Protein AF-A0A832F4M6-F1 (afdb_monomer)

Mean predicted aligned error: 3.13 Å

Solvent-accessible surface area (backbone atoms only — not comparable to full-atom values): 3581 Å² total; per-residue (Å²): 139,86,83,95,73,63,88,69,43,24,47,38,59,53,31,37,75,76,34,57,67,51,34,76,33,46,75,37,34,30,35,66,83,79,72,40,82,37,58,52,77,39,58,58,56,89,90,65,48,75,47,79,42,54,76,64,81,127

Nearest PDB structures (foldseek):
  1wxq-assembly1_A  TM=9.360E-01  e=2.935E-05  Pyrococcus horikoshii OT3
  3hvz-assembly3_E  TM=9.202E-01  e=6.751E-04  [Clostridium] leptum DSM 753
  8pd2-assembly1_A  TM=6.345E-01  e=3.881E+00  Strongylocentrotus purpuratus
  8pd5-assembly1_A  TM=6.556E-01  e=4.762E+00  Strongylocentrotus purpuratus
  8pcz-assembly1_B  TM=5.991E-01  e=6.696E+00  Strongylocentrotus purpuratus

Sequence (58 aa):
DAFLVKEGTTAIELAEKIHTSLAKNMLYAVDAKKKIRVPKDYKLKDNDVIKFVSTAKS

pLDDT: mean 93.3, std 7.78, range [54.91, 97.75]

Foldseek 3Di:
DDDDDDFQDFQLNVLVVVPVVLSVFFPWKAQPVVRDTHHRNHTDDPPTDIDTDGPDDD

Secondary structure (DSSP, 8-state):
------TT-BHHHHHHHH-HHHHHTEEEEEETTTTEEE-TTPBPPTT--EEEEE----

Structure (mmCIF, N/CA/C/O backbone):
data_AF-A0A832F4M6-F1
#
_entry.id   AF-A0A832F4M6-F1
#
loop_
_atom_site.group_PDB
_atom_site.id
_atom_site.type_symbol
_atom_site.label_atom_id
_atom_site.label_alt_id
_atom_site.label_comp_id
_atom_site.label_asym_id
_atom_site.label_entity_id
_atom_site.label_seq_id
_atom_site.pdbx_PDB_ins_code
_atom_site.Cartn_x
_atom_site.Cartn_y
_atom_site.Cartn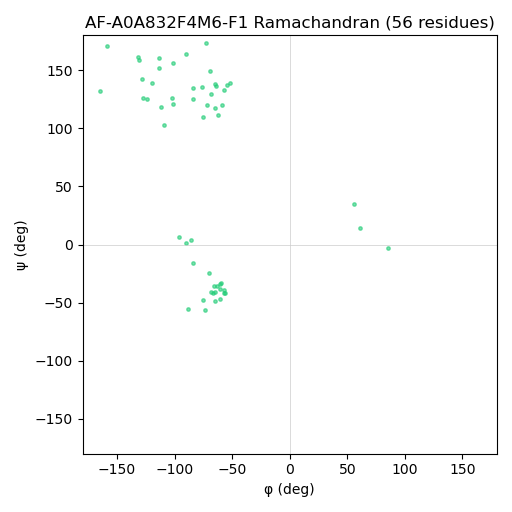_z
_atom_site.occupancy
_atom_site.B_iso_or_equiv
_atom_site.auth_seq_id
_atom_site.auth_comp_id
_atom_site.auth_asym_id
_atom_site.auth_atom_id
_atom_site.pdbx_PDB_model_num
ATOM 1 N N . ASP A 1 1 ? 4.075 -4.655 8.572 1.00 86.25 1 ASP A N 1
ATOM 2 C CA . ASP A 1 1 ? 4.408 -3.234 8.803 1.00 86.25 1 ASP A CA 1
ATOM 3 C C . ASP A 1 1 ? 3.175 -2.357 8.749 1.00 86.25 1 ASP A C 1
ATOM 5 O O . ASP A 1 1 ? 2.149 -2.789 8.228 1.00 86.25 1 ASP A O 1
ATOM 9 N N . ALA A 1 2 ? 3.279 -1.150 9.298 1.00 91.62 2 ALA A N 1
ATOM 10 C CA . ALA A 1 2 ? 2.257 -0.112 9.234 1.00 91.62 2 ALA A CA 1
ATOM 11 C C . ALA A 1 2 ? 2.896 1.187 8.723 1.00 91.62 2 ALA A C 1
ATOM 13 O O . ALA A 1 2 ? 4.036 1.491 9.071 1.00 91.62 2 ALA A O 1
ATOM 14 N N . PHE A 1 3 ? 2.164 1.946 7.907 1.00 92.56 3 PHE A N 1
ATOM 15 C CA . PHE A 1 3 ? 2.648 3.186 7.299 1.00 92.56 3 PHE A CA 1
ATOM 16 C C . PHE A 1 3 ? 1.668 4.321 7.575 1.00 92.56 3 PHE A C 1
ATOM 18 O O . PHE A 1 3 ? 0.488 4.212 7.246 1.00 92.56 3 PHE A O 1
ATOM 25 N N . LEU A 1 4 ? 2.166 5.424 8.137 1.00 94.69 4 LEU A N 1
ATOM 26 C CA . LEU A 1 4 ? 1.390 6.653 8.263 1.00 94.69 4 LEU A CA 1
ATOM 27 C C . LEU A 1 4 ? 1.493 7.449 6.960 1.00 94.69 4 LEU A C 1
ATOM 29 O O . LEU A 1 4 ? 2.587 7.760 6.480 1.00 94.69 4 LEU A O 1
ATOM 33 N N . VAL A 1 5 ? 0.344 7.784 6.386 1.00 94.69 5 VAL A N 1
ATOM 34 C CA . VAL A 1 5 ? 0.240 8.537 5.135 1.00 94.69 5 VAL A CA 1
ATOM 35 C C . VAL A 1 5 ? -0.762 9.674 5.286 1.00 94.69 5 VAL A C 1
ATOM 37 O O . VAL A 1 5 ? -1.571 9.682 6.211 1.00 94.69 5 VAL A O 1
ATOM 40 N N . LYS A 1 6 ? -0.692 10.659 4.388 1.00 96.25 6 LYS A N 1
ATOM 41 C CA . LYS A 1 6 ? -1.666 11.753 4.374 1.00 96.25 6 LYS A CA 1
ATOM 42 C C . LYS A 1 6 ? -3.028 11.222 3.939 1.00 96.25 6 LYS A C 1
ATOM 44 O O . LYS A 1 6 ? -3.105 10.307 3.116 1.00 96.25 6 LYS A O 1
ATOM 49 N N . GLU A 1 7 ? -4.092 11.832 4.439 1.00 95.62 7 GLU A N 1
ATOM 50 C CA . GLU A 1 7 ? -5.434 11.567 3.932 1.00 95.62 7 GLU A CA 1
ATOM 51 C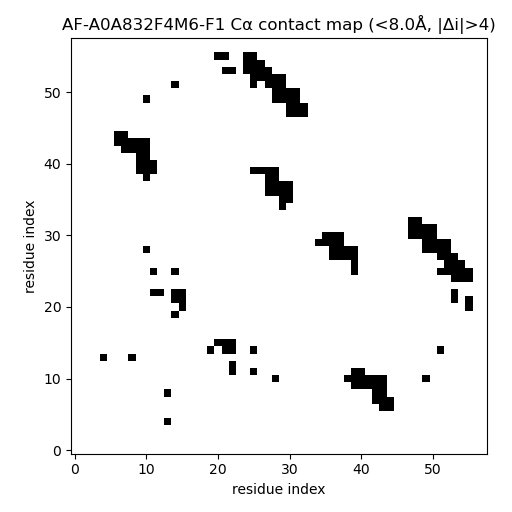 C . GLU A 1 7 ? -5.492 11.790 2.412 1.00 95.62 7 GLU A C 1
ATOM 53 O O . GLU A 1 7 ? -4.905 12.734 1.881 1.00 95.62 7 GLU A O 1
ATOM 58 N N . GLY A 1 8 ? -6.164 10.879 1.708 1.00 95.81 8 GLY A N 1
ATOM 59 C CA . GLY A 1 8 ? -6.262 10.901 0.250 1.00 95.81 8 GLY A CA 1
ATOM 60 C C . GLY A 1 8 ? -5.097 10.235 -0.485 1.00 95.81 8 GLY A C 1
ATOM 61 O O . GLY A 1 8 ? -5.191 10.115 -1.704 1.00 95.81 8 GLY A O 1
ATOM 62 N N . THR A 1 9 ? -4.068 9.753 0.225 1.00 97.50 9 THR A N 1
ATOM 63 C CA . THR A 1 9 ? -3.004 8.926 -0.373 1.00 97.50 9 THR A CA 1
ATOM 64 C C . THR A 1 9 ? -3.616 7.697 -1.042 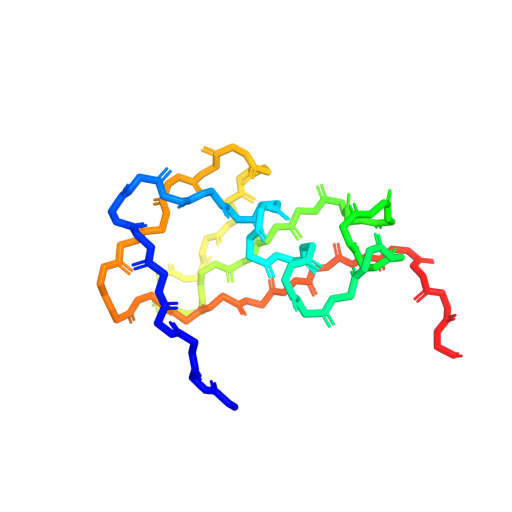1.00 97.50 9 THR A C 1
ATOM 66 O O . THR A 1 9 ? -4.462 7.008 -0.467 1.00 97.50 9 THR A O 1
ATOM 69 N N . THR A 1 10 ? -3.182 7.418 -2.261 1.00 97.75 10 THR A N 1
ATOM 70 C CA . THR A 1 10 ? -3.651 6.303 -3.079 1.00 97.75 10 THR A CA 1
ATOM 71 C C . THR A 1 10 ? -2.828 5.034 -2.859 1.00 97.75 10 THR A C 1
ATOM 73 O O . THR A 1 10 ? -1.713 5.061 -2.328 1.00 97.75 10 THR A O 1
ATOM 76 N N . ALA A 1 11 ? -3.362 3.890 -3.288 1.00 97.00 11 ALA A N 1
ATOM 77 C CA . ALA A 1 11 ? -2.664 2.611 -3.203 1.00 97.00 11 ALA A CA 1
ATOM 78 C C . ALA A 1 11 ? -1.306 2.632 -3.934 1.00 97.00 11 ALA A C 1
ATOM 80 O O . ALA A 1 11 ? -0.332 2.085 -3.418 1.00 97.00 11 ALA A O 1
ATOM 81 N N . ILE A 1 12 ? -1.216 3.281 -5.103 1.00 96.75 12 ILE A N 1
ATOM 82 C CA . ILE A 1 12 ? 0.044 3.393 -5.853 1.00 96.75 12 ILE A CA 1
ATOM 83 C C . ILE A 1 12 ? 1.076 4.270 -5.137 1.00 96.75 12 ILE A C 1
ATOM 85 O O . ILE A 1 12 ? 2.235 3.880 -5.054 1.00 96.75 12 ILE A O 1
ATOM 89 N N . GLU A 1 13 ? 0.662 5.388 -4.540 1.00 96.94 13 GLU A N 1
ATOM 90 C CA . GLU A 1 13 ? 1.562 6.271 -3.785 1.00 96.94 13 GLU A CA 1
ATOM 91 C C . GLU A 1 13 ? 2.110 5.584 -2.524 1.00 96.94 13 GLU A C 1
ATOM 93 O O . GLU A 1 13 ? 3.274 5.762 -2.161 1.00 96.94 13 GLU A O 1
ATOM 98 N N . LEU A 1 14 ? 1.304 4.748 -1.857 1.00 96.25 14 LEU A N 1
ATOM 99 C CA . LEU A 1 14 ? 1.804 3.906 -0.767 1.00 96.25 14 LEU A CA 1
ATOM 100 C C . LEU A 1 14 ? 2.795 2.851 -1.276 1.00 96.25 14 LEU A C 1
ATOM 102 O O . LEU A 1 14 ? 3.826 2.633 -0.640 1.00 96.25 14 LEU A O 1
ATOM 106 N N . ALA A 1 15 ? 2.525 2.222 -2.422 1.00 95.38 15 ALA A N 1
ATOM 107 C CA . ALA A 1 15 ? 3.471 1.292 -3.032 1.00 95.38 15 ALA A CA 1
ATOM 108 C C . ALA A 1 15 ? 4.806 1.982 -3.377 1.00 95.38 15 ALA A C 1
ATOM 110 O O . ALA A 1 15 ? 5.861 1.392 -3.153 1.00 95.38 15 ALA A O 1
ATOM 111 N N . GLU A 1 16 ? 4.779 3.234 -3.851 1.00 95.44 16 GLU A N 1
ATOM 112 C CA . GLU A 1 16 ? 5.983 4.032 -4.133 1.00 95.44 16 GLU A CA 1
ATOM 113 C C . GLU A 1 16 ? 6.786 4.335 -2.868 1.00 95.44 16 GLU A C 1
ATOM 115 O O . GLU A 1 16 ? 8.012 4.224 -2.890 1.00 95.44 16 GLU A O 1
ATOM 120 N N . LYS A 1 17 ? 6.103 4.663 -1.760 1.00 94.06 17 LYS A N 1
ATOM 121 C CA . LYS A 1 17 ? 6.733 4.874 -0.445 1.00 94.06 17 LYS A CA 1
ATOM 122 C C . LYS A 1 17 ? 7.461 3.635 0.068 1.00 94.06 17 LYS A C 1
ATOM 124 O O . LYS A 1 17 ? 8.464 3.781 0.758 1.00 94.06 17 LYS A O 1
ATOM 129 N N . ILE A 1 18 ? 6.948 2.442 -0.239 1.00 93.00 18 ILE A N 1
ATOM 130 C CA . ILE A 1 18 ? 7.608 1.177 0.101 1.00 93.00 18 ILE A CA 1
ATOM 131 C C . ILE A 1 18 ? 8.805 0.964 -0.827 1.00 93.00 18 ILE A C 1
ATOM 133 O O . ILE A 1 18 ? 9.924 0.774 -0.358 1.00 93.00 18 ILE A O 1
ATOM 137 N N . HIS A 1 19 ? 8.571 0.976 -2.143 1.00 92.81 19 HIS A N 1
ATOM 138 C CA . HIS A 1 19 ? 9.621 0.861 -3.147 1.00 92.81 19 HIS A CA 1
ATOM 139 C C . HIS A 1 19 ? 9.113 1.287 -4.535 1.00 92.81 19 HIS A C 1
ATOM 141 O O . HIS A 1 19 ? 8.122 0.766 -5.042 1.00 92.81 19 HIS A O 1
ATOM 147 N N . THR A 1 20 ? 9.856 2.130 -5.250 1.00 93.88 20 THR A N 1
ATOM 148 C CA . THR A 1 20 ? 9.470 2.618 -6.594 1.00 93.88 20 THR A CA 1
ATOM 149 C C . THR A 1 20 ? 9.231 1.493 -7.615 1.00 93.88 20 THR A C 1
ATOM 151 O O . THR A 1 20 ? 8.254 1.514 -8.360 1.00 93.88 20 THR A O 1
ATOM 154 N N . SER A 1 21 ? 10.076 0.454 -7.625 1.00 92.38 21 SER A N 1
ATOM 155 C CA . SER A 1 21 ? 9.861 -0.758 -8.445 1.00 92.38 21 SER A CA 1
ATOM 156 C C . SER A 1 21 ? 8.550 -1.500 -8.131 1.00 92.38 21 SER A C 1
ATOM 158 O O . SER A 1 21 ? 7.931 -2.051 -9.044 1.00 92.38 21 SER A O 1
ATOM 160 N N . LEU A 1 22 ? 8.091 -1.501 -6.870 1.00 92.88 22 LEU A N 1
ATOM 161 C CA . LEU A 1 22 ? 6.820 -2.129 -6.498 1.00 92.88 22 LEU A CA 1
ATOM 162 C C . LEU A 1 22 ? 5.662 -1.401 -7.175 1.00 92.88 22 LEU A C 1
ATOM 164 O O . LEU A 1 22 ? 4.843 -2.045 -7.826 1.00 92.88 22 LEU A O 1
ATOM 168 N N . ALA A 1 23 ? 5.640 -0.072 -7.083 1.00 93.50 23 ALA A N 1
ATOM 169 C CA . ALA A 1 23 ? 4.639 0.753 -7.747 1.00 93.50 23 ALA A CA 1
ATOM 170 C C . ALA A 1 23 ? 4.666 0.586 -9.270 1.00 93.50 23 ALA A C 1
ATOM 172 O O . ALA A 1 23 ? 3.631 0.328 -9.889 1.00 93.50 23 ALA A O 1
ATOM 173 N N . LYS A 1 24 ? 5.861 0.636 -9.873 1.00 94.06 24 LYS A N 1
ATOM 174 C CA . LYS A 1 24 ? 6.041 0.482 -11.324 1.00 94.06 24 LYS A CA 1
ATOM 175 C C . LYS A 1 24 ? 5.456 -0.831 -11.847 1.00 94.06 24 LYS A C 1
ATOM 177 O O . LYS A 1 24 ? 4.819 -0.844 -12.896 1.00 94.06 24 LYS A O 1
ATOM 182 N N . ASN A 1 25 ? 5.658 -1.922 -11.113 1.00 94.44 25 ASN A N 1
ATOM 183 C CA . ASN A 1 25 ? 5.211 -3.257 -11.509 1.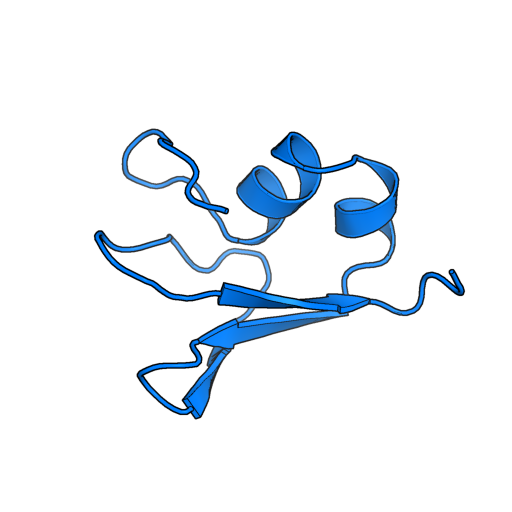00 94.44 25 ASN A CA 1
ATOM 184 C C . ASN A 1 25 ? 3.865 -3.661 -10.885 1.00 94.44 25 ASN A C 1
ATOM 186 O O . ASN A 1 25 ? 3.453 -4.815 -11.017 1.00 94.44 25 ASN A O 1
ATOM 190 N N . MET A 1 26 ? 3.181 -2.755 -10.179 1.00 93.94 26 MET A N 1
ATOM 191 C CA . MET A 1 26 ? 1.904 -3.048 -9.535 1.00 93.94 26 MET A CA 1
ATOM 192 C C . MET A 1 26 ? 0.820 -3.273 -10.590 1.00 93.94 26 MET A C 1
ATOM 194 O O . MET A 1 26 ? 0.611 -2.437 -11.472 1.00 93.94 26 MET A O 1
ATOM 198 N N . LEU A 1 27 ? 0.089 -4.379 -10.471 1.00 94.62 27 LEU A N 1
ATOM 199 C CA . LEU A 1 27 ? -1.107 -4.639 -11.267 1.00 94.62 27 LEU A CA 1
ATOM 200 C C . LEU A 1 27 ? -2.336 -4.059 -10.570 1.00 94.62 27 LEU A C 1
ATOM 202 O O . LEU A 1 27 ? -3.051 -3.241 -11.142 1.00 94.62 27 LEU A O 1
ATOM 206 N N . TYR A 1 28 ? -2.554 -4.463 -9.320 1.00 94.56 28 TYR A N 1
ATOM 207 C CA . TYR A 1 28 ? -3.661 -4.027 -8.475 1.00 94.56 28 TYR A CA 1
ATOM 208 C C . TYR A 1 28 ? -3.320 -4.263 -7.001 1.00 94.56 28 TYR A C 1
ATOM 210 O O . TYR A 1 28 ? -2.330 -4.922 -6.669 1.00 94.56 28 TYR A O 1
ATOM 218 N N . ALA A 1 29 ? -4.162 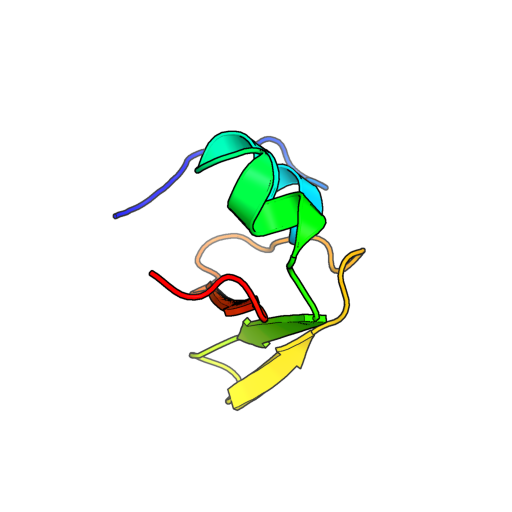-3.744 -6.116 1.00 96.25 29 ALA A N 1
ATOM 219 C CA . ALA A 1 29 ? -4.103 -4.024 -4.691 1.00 96.25 29 ALA A CA 1
ATOM 220 C C . ALA A 1 29 ? -5.342 -4.814 -4.245 1.00 96.25 29 ALA A C 1
ATOM 222 O O . ALA A 1 29 ? -6.364 -4.859 -4.932 1.00 96.25 29 ALA A O 1
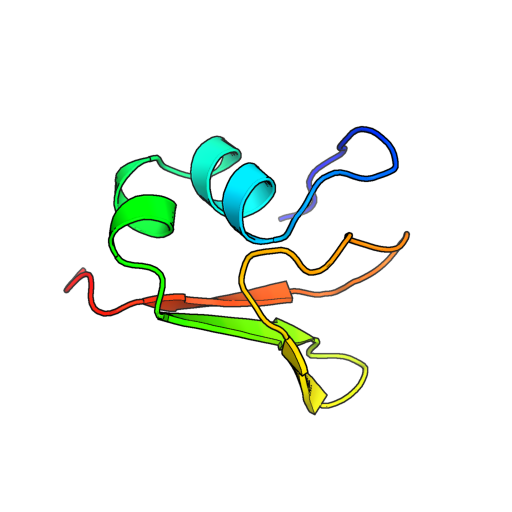ATOM 223 N N . VAL A 1 30 ? -5.250 -5.472 -3.095 1.00 97.00 30 VAL A N 1
ATOM 224 C CA . VAL A 1 30 ? -6.364 -6.168 -2.449 1.00 97.00 30 VAL A CA 1
ATOM 225 C C . VAL A 1 30 ? -6.518 -5.610 -1.048 1.00 97.00 30 VAL A C 1
ATOM 227 O O . VAL A 1 30 ? -5.568 -5.635 -0.267 1.00 97.00 30 VAL A O 1
ATOM 230 N N . ASP A 1 31 ? -7.719 -5.145 -0.726 1.00 96.31 31 ASP A N 1
ATOM 231 C CA . ASP A 1 31 ? -8.098 -4.873 0.655 1.00 96.31 31 ASP A CA 1
ATOM 232 C C . ASP A 1 31 ? -8.366 -6.218 1.340 1.00 96.31 31 ASP A C 1
ATOM 234 O O . ASP A 1 31 ? -9.338 -6.908 1.025 1.00 96.31 31 ASP A O 1
ATOM 238 N N . ALA A 1 32 ? -7.487 -6.618 2.257 1.00 96.19 32 ALA A N 1
ATOM 239 C CA . ALA A 1 32 ? -7.563 -7.906 2.936 1.00 96.19 32 ALA A CA 1
ATOM 240 C C . ALA A 1 32 ? -8.742 -8.002 3.919 1.00 96.19 32 ALA A C 1
ATOM 242 O O . ALA A 1 32 ? -9.213 -9.109 4.185 1.00 96.19 32 ALA A O 1
ATOM 243 N N . LYS A 1 33 ? -9.244 -6.870 4.434 1.00 94.69 33 LYS A N 1
ATOM 244 C CA . LYS A 1 33 ? -10.405 -6.841 5.337 1.00 94.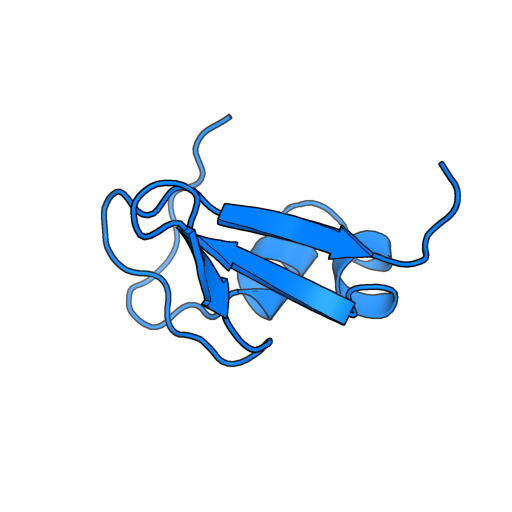69 33 LYS A CA 1
ATOM 245 C C . LYS A 1 33 ? -11.694 -7.063 4.560 1.00 94.69 33 LYS A C 1
ATOM 247 O O . LYS A 1 33 ? -12.514 -7.891 4.945 1.00 94.69 33 LYS A O 1
ATOM 252 N N . LYS A 1 34 ? -11.849 -6.345 3.447 1.00 94.94 34 LYS A N 1
ATOM 253 C CA . LYS A 1 34 ? -13.040 -6.428 2.586 1.00 94.94 34 LYS A CA 1
ATOM 254 C C . LYS A 1 34 ? -12.971 -7.585 1.584 1.00 94.94 34 LYS A C 1
ATOM 256 O O . LYS A 1 34 ? -13.990 -7.957 1.015 1.00 94.94 34 LYS A O 1
ATOM 261 N N . LYS A 1 35 ? -11.781 -8.159 1.374 1.00 94.56 35 LYS A N 1
ATOM 262 C CA . LYS A 1 35 ? -11.479 -9.200 0.375 1.00 94.56 35 LYS A CA 1
ATOM 263 C C . LYS A 1 35 ? -11.842 -8.785 -1.057 1.00 94.56 35 LYS A C 1
ATOM 265 O O . LYS A 1 35 ? -12.239 -9.618 -1.868 1.00 94.56 35 LYS A O 1
ATOM 270 N N . ILE A 1 36 ? -11.679 -7.502 -1.376 1.00 95.25 36 ILE A N 1
ATOM 271 C CA . ILE A 1 36 ? -11.965 -6.940 -2.703 1.00 95.25 36 ILE A CA 1
ATOM 272 C C . ILE A 1 36 ? -10.686 -6.462 -3.383 1.00 95.25 36 ILE A C 1
ATOM 274 O O . ILE A 1 36 ? -9.727 -6.050 -2.727 1.00 95.25 36 ILE A O 1
ATOM 278 N N . ARG A 1 37 ? -10.688 -6.488 -4.717 1.00 96.25 37 ARG A N 1
ATOM 279 C CA . ARG A 1 37 ? -9.646 -5.838 -5.515 1.00 96.25 37 ARG A CA 1
ATOM 280 C C . ARG A 1 37 ? -9.886 -4.335 -5.526 1.00 96.25 37 ARG A C 1
ATOM 282 O O . ARG A 1 37 ? -11.015 -3.897 -5.732 1.00 96.25 37 ARG A O 1
ATOM 289 N N . VAL A 1 38 ? -8.818 -3.573 -5.342 1.00 96.88 38 VAL A N 1
ATOM 290 C CA . VAL A 1 38 ? -8.822 -2.116 -5.418 1.00 96.88 38 VAL A CA 1
ATOM 291 C C . VAL A 1 38 ? -7.863 -1.644 -6.517 1.00 96.88 38 VAL A C 1
ATOM 293 O O . VAL A 1 38 ? -6.781 -2.225 -6.691 1.00 96.88 38 VAL A O 1
ATOM 296 N N . PRO A 1 39 ? -8.265 -0.633 -7.304 1.00 96.62 39 PRO A N 1
ATOM 297 C CA . PRO A 1 39 ? -7.428 -0.077 -8.357 1.00 96.62 39 PRO A CA 1
ATOM 298 C C . PRO A 1 39 ? -6.281 0.763 -7.774 1.00 96.62 39 PRO A C 1
ATOM 300 O O . PRO A 1 39 ? -6.186 0.987 -6.567 1.00 96.62 39 PRO A O 1
ATOM 303 N N . LYS A 1 40 ? -5.377 1.215 -8.646 1.00 96.50 40 LYS A N 1
ATOM 304 C CA . LYS A 1 40 ? -4.160 1.952 -8.267 1.00 96.50 40 LYS A CA 1
ATOM 305 C C . LYS A 1 40 ? -4.455 3.294 -7.585 1.00 96.50 40 LYS A C 1
ATOM 307 O O . LYS A 1 40 ? -3.741 3.684 -6.669 1.00 96.50 40 LYS A O 1
ATOM 312 N N . ASP A 1 41 ? -5.513 3.957 -8.028 1.00 96.88 41 ASP A N 1
ATOM 313 C CA . ASP A 1 41 ? -6.019 5.253 -7.575 1.00 96.88 41 ASP A CA 1
ATOM 314 C C . ASP A 1 41 ? -6.959 5.152 -6.361 1.00 96.88 41 ASP A C 1
ATOM 316 O O . ASP A 1 41 ? -7.496 6.161 -5.901 1.00 96.88 41 ASP A O 1
ATOM 320 N N . TYR A 1 42 ? -7.155 3.950 -5.806 1.00 97.50 42 TYR A N 1
ATOM 321 C CA . TYR A 1 42 ? -7.942 3.773 -4.591 1.00 97.50 42 TYR A CA 1
ATOM 322 C C . TYR A 1 42 ? -7.339 4.579 -3.441 1.00 97.50 42 TYR A C 1
ATOM 324 O O . TYR A 1 42 ? -6.199 4.339 -3.040 1.00 97.50 42 TYR A O 1
ATOM 332 N N . LYS A 1 43 ? -8.128 5.508 -2.897 1.00 97.75 43 LYS A N 1
ATOM 333 C CA . LYS A 1 43 ? -7.767 6.293 -1.715 1.00 97.75 43 LYS A CA 1
ATOM 334 C C . LYS A 1 43 ? -7.822 5.413 -0.475 1.00 97.75 43 LYS A C 1
ATOM 336 O O . LYS A 1 43 ? -8.879 4.876 -0.138 1.00 97.75 43 LYS A O 1
ATOM 341 N N . LEU A 1 44 ? -6.684 5.304 0.196 1.00 96.19 44 LEU A N 1
ATOM 342 C CA . LEU A 1 44 ? -6.534 4.528 1.415 1.00 96.19 44 LEU A CA 1
ATOM 343 C C . LEU A 1 44 ? -7.402 5.115 2.519 1.00 96.19 44 LEU A C 1
ATOM 345 O O . LEU A 1 44 ? -7.444 6.332 2.716 1.00 96.19 44 LEU A O 1
ATOM 349 N N . LYS A 1 45 ? -8.080 4.231 3.246 1.00 95.88 45 LYS A N 1
ATOM 350 C CA . LYS A 1 45 ? -8.809 4.591 4.455 1.00 95.88 45 LYS A CA 1
ATOM 351 C C . LYS A 1 45 ? -7.994 4.207 5.673 1.00 95.88 45 LYS A C 1
ATOM 353 O O . LYS A 1 45 ? -7.143 3.316 5.623 1.00 95.88 45 LYS A O 1
ATOM 358 N N . ASP A 1 46 ? -8.283 4.890 6.771 1.00 95.19 46 ASP A N 1
ATOM 359 C CA . ASP A 1 46 ? -7.704 4.537 8.054 1.00 95.19 46 ASP A CA 1
ATOM 360 C C . ASP A 1 46 ? -7.928 3.047 8.353 1.00 95.19 46 ASP A C 1
ATOM 362 O O . ASP A 1 46 ? -8.992 2.486 8.072 1.00 95.19 46 ASP A O 1
ATOM 366 N N . ASN A 1 47 ? -6.894 2.404 8.896 1.00 94.06 47 ASN A N 1
ATOM 367 C CA . ASN A 1 47 ? -6.883 0.977 9.203 1.00 94.06 47 ASN A CA 1
ATOM 368 C C . ASN A 1 47 ? -7.081 0.017 8.000 1.00 94.06 47 ASN A C 1
ATOM 370 O O . ASN A 1 47 ? -7.317 -1.177 8.229 1.00 94.06 47 ASN A O 1
ATOM 374 N N . ASP A 1 48 ? -6.978 0.455 6.739 1.00 95.81 48 ASP A N 1
ATOM 375 C CA . ASP A 1 48 ? -6.984 -0.469 5.594 1.00 95.81 48 ASP A CA 1
ATOM 376 C C . ASP A 1 48 ? -5.745 -1.390 5.625 1.00 95.81 48 ASP A C 1
ATOM 378 O O . ASP A 1 48 ? -4.621 -0.968 5.901 1.00 95.81 48 ASP A O 1
ATOM 382 N N . VAL A 1 49 ? -5.948 -2.675 5.314 1.00 96.50 49 VAL A N 1
ATOM 383 C CA . VAL A 1 49 ? -4.864 -3.663 5.191 1.00 96.50 49 VAL A CA 1
ATOM 384 C C . VAL A 1 49 ? -4.718 -4.013 3.721 1.00 96.50 49 VAL A C 1
ATOM 386 O O . VAL A 1 49 ? -5.529 -4.760 3.171 1.00 96.50 49 VAL A O 1
ATOM 389 N N . ILE A 1 50 ? -3.694 -3.454 3.080 1.00 95.75 50 ILE A N 1
ATOM 390 C CA . ILE A 1 50 ? -3.506 -3.555 1.635 1.00 95.75 50 ILE A CA 1
ATOM 391 C C . ILE A 1 50 ? -2.434 -4.583 1.294 1.00 95.75 50 ILE A C 1
ATOM 393 O O . ILE A 1 50 ? -1.294 -4.497 1.744 1.00 95.75 50 ILE A O 1
ATOM 397 N N . LYS A 1 51 ? -2.797 -5.540 0.441 1.00 95.38 51 LYS A N 1
ATOM 398 C CA . LYS A 1 51 ? -1.860 -6.453 -0.212 1.00 95.38 51 LYS A CA 1
ATOM 399 C C . LYS A 1 51 ? -1.628 -5.995 -1.647 1.00 95.38 51 LYS A C 1
ATOM 401 O O . LYS A 1 51 ? -2.565 -5.956 -2.441 1.00 95.38 51 LYS A O 1
ATOM 406 N N . PHE A 1 52 ? -0.382 -5.707 -1.996 1.00 95.12 52 PHE A N 1
ATOM 407 C CA . PHE A 1 52 ? -0.002 -5.356 -3.361 1.00 95.12 52 PHE A CA 1
ATOM 408 C C . PHE A 1 52 ? 0.244 -6.608 -4.202 1.00 95.12 52 PHE A C 1
ATOM 410 O O . PHE A 1 52 ? 0.909 -7.543 -3.759 1.00 95.12 52 PHE A O 1
ATOM 417 N N . VAL A 1 53 ? -0.297 -6.623 -5.421 1.00 94.31 53 VAL A N 1
ATOM 418 C CA . VAL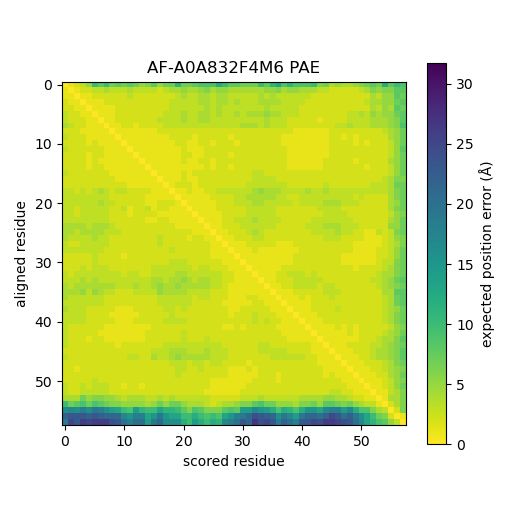 A 1 53 ? -0.023 -7.654 -6.423 1.00 94.31 53 VAL A CA 1
ATOM 419 C C . VAL A 1 53 ? 0.759 -7.004 -7.556 1.00 94.31 53 VAL A C 1
ATOM 421 O O . VAL A 1 53 ? 0.269 -6.080 -8.208 1.00 94.31 53 VAL A O 1
ATOM 424 N N . SER A 1 54 ? 1.978 -7.479 -7.791 1.00 91.69 54 SER A N 1
ATOM 425 C CA . SER A 1 54 ? 2.882 -6.962 -8.817 1.00 91.69 54 SER A CA 1
ATOM 426 C C . SER A 1 54 ? 3.463 -8.094 -9.661 1.00 91.69 54 SER A C 1
ATOM 428 O O . SER A 1 54 ? 3.479 -9.253 -9.251 1.00 91.69 54 SER A O 1
ATOM 430 N N . THR A 1 55 ? 3.929 -7.758 -10.862 1.00 89.00 55 THR A N 1
ATOM 431 C CA . THR A 1 55 ? 4.659 -8.687 -11.743 1.00 89.00 55 THR A CA 1
ATOM 432 C C . THR A 1 55 ? 6.164 -8.660 -11.509 1.00 89.00 55 THR A C 1
ATOM 434 O O . THR A 1 55 ? 6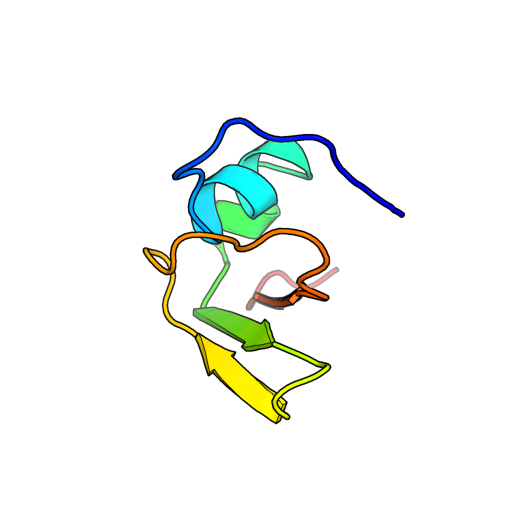.900 -9.338 -12.226 1.00 89.00 55 THR A O 1
ATOM 437 N N . ALA A 1 56 ? 6.640 -7.861 -10.549 1.00 77.81 56 ALA A N 1
ATOM 438 C CA . ALA A 1 56 ? 8.047 -7.853 -10.186 1.00 77.81 56 ALA A CA 1
ATOM 439 C C . ALA A 1 56 ? 8.402 -9.243 -9.649 1.00 77.81 56 ALA A C 1
ATOM 441 O O . ALA A 1 56 ? 7.919 -9.644 -8.592 1.00 77.81 56 ALA A O 1
ATOM 442 N N . LYS A 1 57 ? 9.217 -9.989 -10.398 1.00 55.78 57 LYS A N 1
ATOM 443 C CA . LYS A 1 57 ? 9.887 -11.166 -9.854 1.00 55.78 57 LYS A CA 1
ATOM 444 C C . LYS A 1 57 ? 10.855 -10.674 -8.779 1.00 55.78 57 LYS A C 1
ATOM 446 O O . LYS A 1 57 ? 11.736 -9.873 -9.086 1.00 55.78 57 LYS A O 1
ATOM 451 N N . SER A 1 58 ? 10.609 -11.105 -7.546 1.00 54.91 58 SER A N 1
ATOM 452 C CA . SER A 1 58 ? 11.558 -11.069 -6.430 1.00 54.91 58 SER A CA 1
ATOM 453 C C . SER A 1 58 ? 12.809 -11.871 -6.754 1.00 54.91 58 SER A C 1
ATOM 455 O O . SER A 1 58 ? 12.628 -12.962 -7.348 1.00 54.91 58 SER A O 1
#

Radius of gyration: 10.53 Å; Cα contacts (8 Å, |Δi|>4): 88; chains: 1; bounding box: 25×23×21 Å